Protein AF-A0A4Z2E4A6-F1 (afdb_monomer_lite)

Structure (mmCIF, N/CA/C/O backbone):
data_AF-A0A4Z2E4A6-F1
#
_entry.id   AF-A0A4Z2E4A6-F1
#
loop_
_atom_site.group_PDB
_atom_site.id
_atom_site.type_symbol
_atom_site.label_atom_id
_atom_site.label_alt_id
_atom_site.label_comp_id
_atom_site.label_asym_id
_atom_site.label_entity_id
_atom_site.label_seq_id
_atom_site.pdbx_PDB_ins_code
_atom_site.Cartn_x
_atom_site.Cartn_y
_atom_site.Cartn_z
_atom_site.occupancy
_atom_site.B_iso_or_equiv
_atom_site.auth_seq_id
_atom_site.auth_comp_id
_atom_site.auth_asym_id
_atom_site.auth_atom_id
_atom_site.pdbx_PDB_model_num
ATOM 1 N N . MET A 1 1 ? -4.484 9.549 -1.990 1.00 61.72 1 MET A N 1
ATOM 2 C CA . MET A 1 1 ? -3.130 10.139 -2.012 1.00 61.72 1 MET A CA 1
ATOM 3 C C . MET A 1 1 ? -2.192 9.136 -2.663 1.00 61.72 1 MET A C 1
ATOM 5 O O . MET A 1 1 ? -2.179 7.993 -2.228 1.00 61.72 1 MET A O 1
ATOM 9 N N . PHE A 1 2 ? -1.497 9.531 -3.733 1.00 68.06 2 PHE A N 1
ATOM 10 C CA . PHE A 1 2 ? -0.444 8.731 -4.370 1.00 68.06 2 PHE A CA 1
ATOM 11 C C . PHE A 1 2 ? 0.878 8.944 -3.624 1.00 68.06 2 PHE A C 1
ATOM 13 O O . PHE A 1 2 ? 1.166 10.067 -3.213 1.00 68.06 2 PHE A O 1
ATOM 20 N N . LEU A 1 3 ? 1.644 7.874 -3.412 1.00 71.12 3 LEU A N 1
ATOM 21 C CA . LEU A 1 3 ? 2.854 7.877 -2.586 1.00 71.12 3 LEU A CA 1
ATOM 22 C C . LEU A 1 3 ? 4.001 7.227 -3.353 1.00 71.12 3 LEU A C 1
ATOM 24 O O . LEU A 1 3 ? 4.352 6.080 -3.064 1.00 71.12 3 LEU A O 1
ATOM 28 N N . PRO A 1 4 ? 4.557 7.923 -4.356 1.00 77.56 4 PRO A N 1
ATOM 29 C CA . PRO A 1 4 ? 5.653 7.374 -5.133 1.00 77.56 4 PRO A CA 1
ATOM 30 C C . PRO A 1 4 ? 6.813 7.031 -4.201 1.00 77.56 4 PRO A C 1
ATOM 32 O O . PRO A 1 4 ? 7.080 7.731 -3.217 1.00 77.56 4 PRO A O 1
ATOM 35 N N . ARG A 1 5 ? 7.513 5.939 -4.503 1.00 80.81 5 ARG A N 1
ATOM 36 C CA . ARG A 1 5 ? 8.691 5.564 -3.725 1.00 80.81 5 ARG A CA 1
ATOM 37 C C . ARG A 1 5 ? 9.783 6.610 -3.907 1.00 80.81 5 ARG A C 1
ATOM 39 O O . ARG A 1 5 ? 10.253 6.836 -5.015 1.00 80.81 5 ARG A O 1
ATOM 46 N N . TYR A 1 6 ? 10.209 7.211 -2.796 1.00 77.69 6 TYR A N 1
ATOM 47 C CA . TYR A 1 6 ? 11.376 8.095 -2.774 1.00 77.69 6 TYR A CA 1
ATOM 48 C C . TYR A 1 6 ? 12.694 7.303 -2.729 1.00 77.69 6 TYR A C 1
ATOM 50 O O . TYR A 1 6 ? 13.684 7.700 -3.334 1.00 77.69 6 TYR A O 1
ATOM 58 N N . GLN A 1 7 ? 12.703 6.158 -2.038 1.00 84.25 7 GLN A N 1
ATOM 59 C CA . GLN A 1 7 ? 13.835 5.230 -1.975 1.00 84.25 7 GLN A CA 1
ATOM 60 C C . GLN A 1 7 ? 13.383 3.850 -2.451 1.00 84.25 7 GLN A C 1
ATOM 62 O O . GLN A 1 7 ? 12.339 3.362 -2.025 1.00 84.25 7 GLN A O 1
ATOM 67 N N . THR A 1 8 ? 14.177 3.195 -3.299 1.00 84.12 8 THR A N 1
ATOM 68 C CA . THR A 1 8 ? 13.849 1.869 -3.859 1.00 84.12 8 THR A CA 1
ATOM 69 C C . THR A 1 8 ? 13.783 0.766 -2.798 1.00 84.12 8 THR A C 1
ATOM 71 O O . THR A 1 8 ? 13.108 -0.240 -3.000 1.00 84.12 8 THR A O 1
ATOM 74 N N . SER A 1 9 ? 14.444 0.961 -1.656 1.00 85.88 9 SER A N 1
ATOM 75 C CA . SER A 1 9 ? 14.466 0.048 -0.508 1.00 85.88 9 SER A CA 1
ATOM 76 C C . SER A 1 9 ? 13.338 0.275 0.505 1.00 85.88 9 SER A C 1
ATOM 78 O O . SER A 1 9 ? 13.257 -0.465 1.484 1.00 85.88 9 SER A O 1
ATOM 80 N N . ALA A 1 10 ? 12.475 1.276 0.305 1.00 87.62 10 ALA A N 1
ATOM 81 C CA . ALA A 1 10 ? 11.410 1.624 1.240 1.00 87.62 10 ALA A CA 1
ATOM 82 C C . ALA A 1 10 ? 10.043 1.635 0.549 1.00 87.62 10 ALA A C 1
ATOM 84 O O . ALA A 1 10 ? 9.899 2.116 -0.574 1.00 87.62 10 ALA A O 1
ATOM 85 N N . LEU A 1 11 ? 9.022 1.134 1.243 1.00 86.88 11 LEU A N 1
ATOM 86 C CA . LEU A 1 11 ? 7.630 1.206 0.811 1.00 86.88 11 LEU A CA 1
ATOM 87 C C . LEU A 1 11 ? 6.802 1.851 1.919 1.00 86.88 11 LEU A C 1
ATOM 89 O O . LEU A 1 11 ? 6.805 1.371 3.052 1.00 86.88 11 LEU A O 1
ATOM 93 N N . THR A 1 12 ? 6.071 2.909 1.577 1.00 88.94 12 THR A N 1
ATOM 94 C CA . THR A 1 12 ? 5.173 3.595 2.510 1.00 88.94 12 THR A CA 1
ATOM 95 C C . THR A 1 12 ? 3.732 3.246 2.177 1.00 88.94 12 THR A C 1
ATOM 97 O O . THR A 1 12 ? 3.290 3.426 1.044 1.00 88.94 12 THR A O 1
ATOM 100 N N . ILE A 1 13 ? 2.992 2.763 3.172 1.00 86.06 13 ILE A N 1
ATOM 101 C CA . ILE A 1 13 ? 1.590 2.364 3.035 1.00 86.06 13 ILE A CA 1
ATOM 102 C C . ILE A 1 13 ? 0.762 3.213 3.993 1.00 86.06 13 ILE A C 1
ATOM 104 O O . ILE A 1 13 ? 1.123 3.365 5.157 1.00 86.06 13 ILE A O 1
ATOM 108 N N . TYR A 1 14 ? -0.354 3.749 3.502 1.00 88.19 14 TYR A N 1
ATOM 109 C CA . TYR A 1 14 ? -1.330 4.457 4.324 1.00 88.19 14 TYR A CA 1
ATOM 110 C C . TYR A 1 14 ? -2.611 3.646 4.339 1.00 88.19 14 TYR A C 1
ATOM 112 O O . TYR A 1 14 ? -3.167 3.318 3.290 1.00 88.19 14 TYR A O 1
ATOM 120 N N . LEU A 1 15 ? -3.070 3.334 5.542 1.00 88.06 15 LEU A N 1
ATOM 121 C CA . LEU A 1 15 ? -4.297 2.599 5.782 1.00 88.06 15 LEU A CA 1
ATOM 122 C C . LEU A 1 15 ? -5.228 3.505 6.574 1.00 88.06 15 LEU A C 1
ATOM 124 O O . LEU A 1 15 ? -4.828 4.088 7.581 1.00 88.06 15 LEU A O 1
ATOM 128 N N . GLN A 1 16 ? -6.464 3.640 6.100 1.00 89.56 16 GLN A N 1
ATOM 129 C CA . GLN A 1 16 ? -7.506 4.266 6.898 1.00 89.56 16 GLN A CA 1
ATOM 130 C C . GLN A 1 16 ? -7.766 3.377 8.114 1.00 89.56 16 GLN A C 1
ATOM 132 O O . GLN A 1 16 ? -7.900 2.163 7.964 1.00 89.56 16 GLN A O 1
ATOM 137 N N . ALA A 1 17 ? -7.819 3.981 9.302 1.00 89.12 17 ALA A N 1
ATOM 138 C CA . ALA A 1 17 ? -8.161 3.262 10.519 1.00 89.12 17 ALA A CA 1
ATOM 139 C C . ALA A 1 17 ? -9.520 2.562 10.353 1.00 89.12 17 ALA A C 1
ATOM 141 O O . ALA A 1 17 ? -10.451 3.117 9.768 1.00 89.12 17 ALA A O 1
ATOM 142 N N . PHE A 1 18 ? -9.612 1.333 10.846 1.00 87.88 18 PHE A N 1
ATOM 143 C CA . PHE A 1 18 ? -10.787 0.478 10.729 1.00 87.88 18 PHE A CA 1
ATOM 144 C C . PHE A 1 18 ? -11.029 -0.235 12.054 1.00 87.88 18 PHE A C 1
ATOM 146 O O . PHE A 1 18 ? -10.094 -0.472 12.804 1.00 87.88 18 PHE A O 1
ATOM 153 N N . GLN A 1 19 ? -12.264 -0.621 12.343 1.00 84.12 19 GLN A N 1
ATOM 154 C CA . GLN A 1 19 ? -12.557 -1.435 13.519 1.00 84.12 19 GLN A CA 1
ATOM 155 C C . GLN A 1 19 ? -12.898 -2.857 13.091 1.00 84.12 19 GLN A C 1
ATOM 157 O O . GLN A 1 19 ? -13.563 -3.077 12.076 1.00 84.12 19 GLN A O 1
ATOM 162 N N . LEU A 1 20 ? -12.411 -3.827 13.859 1.00 82.94 20 LEU A N 1
ATOM 163 C CA . LEU A 1 20 ? -12.841 -5.210 13.728 1.00 82.94 20 LEU A CA 1
ATOM 164 C C . LEU A 1 20 ? -14.167 -5.383 14.474 1.00 82.94 20 LEU A C 1
ATOM 166 O O . LEU A 1 20 ? -14.374 -4.794 15.530 1.00 82.94 20 LEU A O 1
ATOM 170 N N . VAL A 1 21 ? -15.061 -6.218 13.938 1.00 80.81 21 VAL A N 1
ATOM 171 C CA . VAL A 1 21 ? -16.340 -6.552 14.599 1.00 80.81 21 VAL A CA 1
ATOM 172 C C . VAL A 1 21 ? -16.097 -7.251 15.943 1.00 80.81 21 VAL A C 1
ATOM 174 O O . VAL A 1 21 ? -16.899 -7.139 16.865 1.00 80.81 21 VAL A O 1
ATOM 177 N N . VAL A 1 22 ? -14.983 -7.978 16.052 1.00 78.19 22 VAL A N 1
ATOM 178 C CA . VAL A 1 22 ? -14.560 -8.698 17.252 1.00 78.19 22 VAL A CA 1
ATOM 179 C C . VAL A 1 22 ? -13.081 -8.414 17.494 1.00 78.19 22 VAL A C 1
ATOM 181 O O . VAL A 1 22 ? -12.277 -8.516 16.569 1.00 78.19 22 VAL A O 1
ATOM 184 N N . GLY A 1 23 ? -12.728 -8.112 18.744 1.00 74.88 23 GLY A N 1
ATOM 185 C CA . GLY A 1 23 ? -11.365 -7.769 19.152 1.00 74.88 23 GLY A CA 1
ATOM 186 C C . GLY A 1 23 ? -11.121 -6.258 19.179 1.00 74.88 23 GLY A C 1
ATOM 187 O O . GLY A 1 23 ? -11.608 -5.521 18.330 1.00 74.88 23 GLY A O 1
ATOM 188 N N . GLN A 1 24 ? -10.382 -5.804 20.192 1.00 80.62 24 GLN A N 1
ATOM 189 C CA . GLN A 1 24 ? -10.055 -4.386 20.409 1.00 80.62 24 GLN A CA 1
ATOM 190 C C . GLN A 1 24 ? -8.646 -4.021 19.919 1.00 80.62 24 GLN A C 1
ATOM 192 O O . GLN A 1 24 ? -8.335 -2.845 19.743 1.00 80.62 24 GLN A O 1
ATOM 197 N N . GLU A 1 25 ? -7.808 -5.028 19.674 1.00 91.00 25 GLU A N 1
ATOM 198 C CA . GLU A 1 25 ?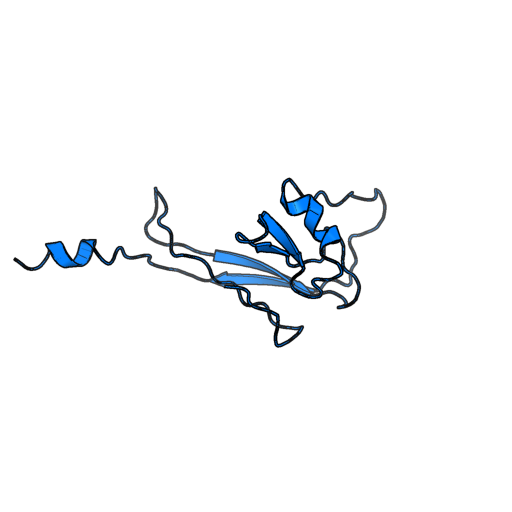 -6.416 -4.868 19.270 1.00 91.00 25 GLU A CA 1
ATOM 199 C C . GLU A 1 25 ? -6.209 -5.395 17.853 1.00 91.00 25 GLU A C 1
ATOM 201 O O . GLU A 1 25 ? -6.645 -6.496 17.504 1.00 91.00 25 GLU A O 1
ATOM 206 N N . VAL A 1 26 ? -5.510 -4.613 17.035 1.00 91.75 26 VAL A N 1
ATOM 207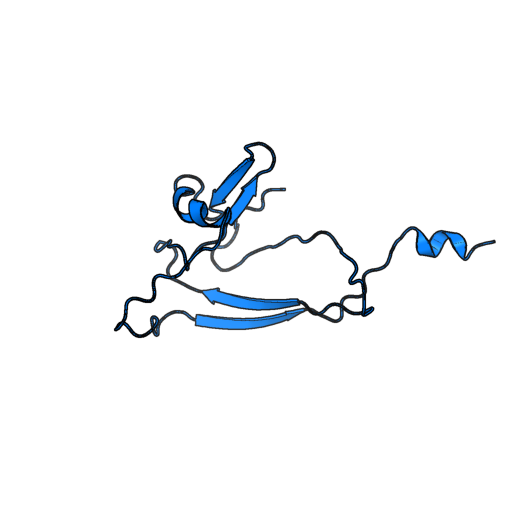 C CA . VAL A 1 26 ? -5.139 -4.986 15.672 1.00 91.75 26 VAL A CA 1
ATOM 208 C C . VAL A 1 26 ? -3.635 -5.219 15.593 1.00 91.75 26 VAL A C 1
ATOM 210 O O . VAL A 1 26 ? -2.836 -4.373 15.996 1.00 91.75 26 VAL A O 1
ATOM 213 N N . TYR A 1 27 ? -3.254 -6.355 15.011 1.00 93.25 27 TYR A N 1
ATOM 214 C CA . TYR A 1 27 ? -1.879 -6.672 14.636 1.00 93.25 27 TYR A CA 1
ATOM 215 C C . TYR A 1 27 ? -1.785 -6.772 13.115 1.00 93.25 27 TYR A C 1
ATOM 217 O O . TYR A 1 27 ? -2.542 -7.504 12.478 1.00 93.25 27 TYR A O 1
ATOM 225 N N . ILE A 1 28 ? -0.845 -6.047 12.518 1.00 92.62 28 ILE A N 1
ATOM 226 C CA . ILE A 1 28 ? -0.590 -6.063 11.077 1.00 92.62 28 ILE A CA 1
ATOM 227 C C . ILE A 1 28 ? 0.679 -6.874 10.837 1.00 92.62 28 ILE A C 1
ATOM 229 O O . ILE A 1 28 ? 1.779 -6.445 11.180 1.00 92.62 28 ILE A O 1
ATOM 233 N N . HIS A 1 29 ? 0.520 -8.046 10.228 1.00 94.75 29 HIS A N 1
ATOM 234 C CA . HIS A 1 29 ? 1.630 -8.894 9.808 1.00 94.75 29 HIS A CA 1
ATOM 235 C C . HIS A 1 29 ? 1.968 -8.607 8.344 1.00 94.75 29 HIS A C 1
ATOM 237 O O . HIS A 1 29 ? 1.158 -8.841 7.449 1.00 94.75 29 HIS A O 1
ATOM 243 N N . CYS A 1 30 ? 3.184 -8.133 8.094 1.00 91.62 30 CYS A N 1
ATOM 244 C CA . CYS A 1 30 ? 3.689 -7.832 6.762 1.00 91.62 30 CYS A CA 1
ATOM 245 C C . CYS A 1 30 ? 4.748 -8.858 6.361 1.00 91.62 30 CYS A C 1
ATOM 247 O O . CYS A 1 30 ? 5.736 -9.042 7.070 1.00 91.62 30 CYS A O 1
ATOM 249 N N . LYS A 1 31 ? 4.586 -9.482 5.190 1.00 91.25 31 LYS A N 1
ATOM 250 C CA . LYS A 1 31 ? 5.657 -10.232 4.524 1.00 91.25 31 LYS A CA 1
ATOM 251 C C . LYS A 1 31 ? 6.278 -9.347 3.449 1.00 91.25 31 LYS A C 1
ATOM 253 O O . LYS A 1 31 ? 5.680 -9.118 2.403 1.00 91.25 31 LYS A O 1
ATOM 258 N N . LEU A 1 32 ? 7.473 -8.848 3.724 1.00 88.8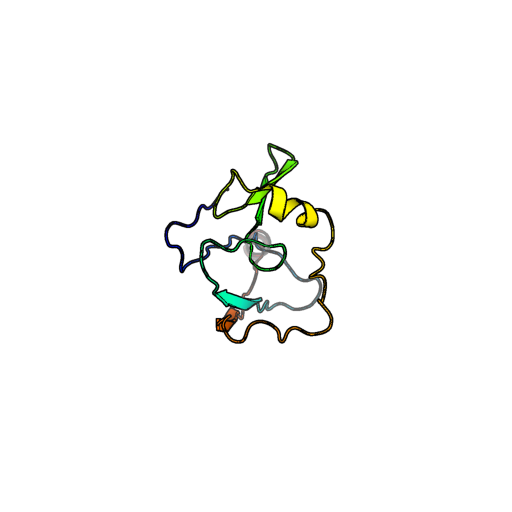8 32 LEU A N 1
ATOM 259 C CA . LEU A 1 32 ? 8.262 -8.033 2.813 1.00 88.88 32 LEU A CA 1
ATOM 260 C C . LEU A 1 32 ? 9.132 -8.945 1.953 1.00 88.88 32 LEU A C 1
ATOM 262 O O . LEU A 1 32 ? 9.705 -9.909 2.457 1.00 88.88 32 LEU A O 1
ATOM 266 N N . VAL A 1 33 ? 9.238 -8.637 0.665 1.00 86.94 33 VAL A N 1
ATOM 267 C CA . VAL A 1 33 ? 10.125 -9.328 -0.273 1.00 86.94 33 VAL A CA 1
ATOM 268 C C . VAL A 1 33 ? 10.926 -8.266 -1.010 1.00 86.94 33 VAL A C 1
ATOM 270 O O . VAL A 1 33 ? 10.352 -7.280 -1.461 1.00 86.94 33 VAL A O 1
ATOM 273 N N . ALA A 1 34 ? 12.237 -8.453 -1.120 1.00 85.88 34 ALA A N 1
ATOM 274 C CA . ALA A 1 34 ? 13.112 -7.627 -1.940 1.00 85.88 34 ALA A CA 1
ATOM 275 C C . ALA A 1 34 ? 13.531 -8.400 -3.194 1.00 85.88 34 ALA A C 1
ATOM 277 O O . ALA A 1 34 ? 13.780 -9.607 -3.143 1.00 85.88 34 ALA A O 1
ATOM 278 N N . TRP A 1 35 ? 13.605 -7.696 -4.321 1.00 84.00 35 TRP A N 1
ATOM 279 C CA . TRP A 1 35 ? 13.950 -8.259 -5.624 1.00 84.00 35 TRP A CA 1
ATOM 280 C C . TRP A 1 35 ? 14.727 -7.245 -6.472 1.00 84.00 35 TRP A C 1
ATOM 282 O O . TRP A 1 35 ? 14.903 -6.087 -6.093 1.00 84.00 35 TRP A O 1
ATOM 292 N N . GLU A 1 36 ? 15.207 -7.691 -7.632 1.00 81.00 36 GLU A N 1
ATOM 293 C CA . GLU A 1 36 ? 15.935 -6.842 -8.574 1.00 81.00 36 GLU A CA 1
ATOM 294 C C . GLU A 1 36 ? 15.018 -5.751 -9.182 1.00 81.00 36 GLU A C 1
ATOM 296 O O . GLU A 1 36 ? 14.023 -6.101 -9.820 1.00 81.00 36 GLU A O 1
ATOM 301 N N . PRO A 1 37 ? 15.359 -4.448 -9.087 1.00 73.12 37 PRO A N 1
ATOM 302 C CA . PRO A 1 37 ? 14.447 -3.334 -9.397 1.00 73.12 37 PRO A CA 1
ATOM 303 C C . PRO A 1 37 ? 13.866 -3.273 -10.815 1.00 73.12 37 PRO A C 1
ATOM 305 O O . PRO A 1 37 ? 12.957 -2.493 -11.054 1.00 73.12 37 PRO A O 1
ATOM 308 N N . LYS A 1 38 ? 14.405 -4.032 -11.776 1.00 75.06 38 LYS A N 1
ATOM 309 C CA . LYS A 1 38 ? 13.977 -3.999 -13.187 1.00 75.06 38 LYS A CA 1
ATOM 310 C C . LYS A 1 38 ? 13.102 -5.185 -13.595 1.00 75.06 38 LYS A C 1
ATOM 312 O O . LYS A 1 38 ? 12.675 -5.262 -14.743 1.00 75.06 38 LYS A O 1
ATOM 317 N N . LYS A 1 39 ? 12.864 -6.134 -12.687 1.00 78.06 39 LYS A N 1
ATOM 318 C CA . LYS A 1 39 ? 12.087 -7.348 -12.956 1.00 78.06 39 LYS A CA 1
ATOM 319 C C . LYS A 1 39 ? 10.714 -7.233 -12.310 1.00 78.06 39 LYS A C 1
ATOM 321 O O . LYS A 1 39 ? 10.510 -7.724 -11.202 1.00 78.06 39 LYS A O 1
ATOM 326 N N . PHE A 1 40 ? 9.797 -6.575 -13.014 1.00 81.50 40 PHE A N 1
ATOM 327 C CA . PHE A 1 40 ? 8.391 -6.519 -12.627 1.00 81.50 40 PHE A CA 1
ATOM 328 C C . PHE A 1 40 ? 7.632 -7.683 -13.248 1.00 81.50 40 PHE A C 1
ATOM 330 O O . PHE A 1 40 ? 7.710 -7.924 -14.452 1.00 81.50 40 PHE A O 1
ATOM 337 N N . ASP A 1 41 ? 6.895 -8.400 -12.416 1.00 83.19 41 ASP A N 1
ATOM 338 C CA . ASP A 1 41 ? 5.982 -9.453 -12.836 1.00 83.19 41 ASP A CA 1
ATOM 339 C C . ASP A 1 41 ? 4.780 -9.496 -11.883 1.00 83.19 41 ASP A C 1
ATOM 341 O O . ASP A 1 41 ? 4.710 -8.748 -10.901 1.00 83.19 41 ASP A O 1
ATOM 345 N N . ASP A 1 42 ? 3.830 -10.391 -12.148 1.00 83.44 42 ASP A N 1
ATOM 346 C CA . ASP A 1 42 ? 2.625 -10.552 -11.331 1.00 83.44 42 ASP A CA 1
ATOM 347 C C . ASP A 1 42 ? 2.917 -10.890 -9.852 1.00 83.44 42 ASP A C 1
ATOM 349 O O . ASP A 1 42 ? 2.016 -10.788 -9.019 1.00 83.44 42 ASP A O 1
ATOM 353 N N . THR A 1 43 ? 4.147 -11.262 -9.495 1.00 81.69 43 THR A N 1
ATOM 354 C CA . THR A 1 43 ? 4.602 -11.567 -8.127 1.00 81.69 43 THR A CA 1
ATOM 355 C C . THR A 1 43 ? 5.524 -10.499 -7.524 1.00 81.69 43 THR A C 1
ATOM 357 O O . THR A 1 43 ? 5.656 -10.435 -6.304 1.00 81.69 43 THR A O 1
ATOM 360 N N . LYS A 1 44 ? 6.118 -9.632 -8.351 1.00 87.50 44 LYS A N 1
ATOM 361 C CA . LYS A 1 44 ? 7.114 -8.612 -7.985 1.00 87.50 44 LYS A CA 1
ATOM 362 C C . LYS A 1 44 ? 6.640 -7.227 -8.417 1.00 87.50 44 LYS A C 1
ATOM 364 O O . LYS A 1 44 ? 7.136 -6.646 -9.382 1.00 87.50 44 LYS A O 1
ATOM 369 N N . LYS A 1 45 ? 5.630 -6.709 -7.720 1.00 90.25 45 LYS A N 1
ATOM 370 C CA . LYS A 1 45 ? 5.013 -5.411 -8.022 1.00 90.25 45 LYS A CA 1
ATOM 371 C C . LYS A 1 45 ? 4.393 -4.779 -6.783 1.00 90.25 45 LYS A C 1
ATOM 373 O O . LYS A 1 45 ? 3.942 -5.487 -5.885 1.00 90.25 45 LYS A O 1
ATOM 378 N N . ALA A 1 46 ? 4.309 -3.452 -6.775 1.00 91.25 46 ALA A N 1
ATOM 379 C CA . ALA A 1 46 ? 3.443 -2.708 -5.867 1.00 91.25 46 ALA A CA 1
ATOM 380 C C . ALA A 1 46 ? 2.478 -1.868 -6.702 1.00 91.25 46 ALA A C 1
ATOM 382 O O . ALA A 1 46 ? 2.906 -0.995 -7.452 1.00 91.25 46 ALA A O 1
ATOM 383 N N . CYS A 1 47 ? 1.187 -2.152 -6.585 1.00 92.12 47 CYS A N 1
ATOM 384 C CA . CYS A 1 47 ? 0.139 -1.479 -7.342 1.00 92.12 47 CYS A CA 1
ATOM 385 C C . CYS A 1 47 ? -0.739 -0.687 -6.378 1.00 92.12 47 CYS A C 1
ATOM 387 O O . CYS A 1 47 ? -1.011 -1.151 -5.269 1.00 92.12 47 CYS A O 1
ATOM 389 N N . HIS A 1 48 ? -1.215 0.477 -6.803 1.00 91.81 48 HIS A N 1
ATOM 390 C CA . HIS A 1 48 ? -2.233 1.220 -6.068 1.00 91.81 48 HIS A CA 1
ATOM 391 C C . HIS A 1 48 ? -3.426 1.505 -6.974 1.00 91.81 48 HIS A C 1
ATOM 393 O O . HIS A 1 48 ? -3.281 1.697 -8.181 1.00 91.81 48 HIS A O 1
ATOM 399 N N . TYR A 1 49 ? -4.618 1.518 -6.384 1.00 92.12 49 TYR A N 1
ATOM 400 C CA . TYR A 1 49 ? -5.836 1.823 -7.116 1.00 92.12 49 TYR A CA 1
ATOM 401 C C . TYR A 1 49 ? -6.061 3.333 -7.145 1.00 92.12 49 TYR A C 1
ATOM 403 O O . TYR A 1 49 ? -6.127 3.984 -6.094 1.00 92.12 49 TYR A O 1
ATOM 411 N N . ARG A 1 50 ? -6.189 3.900 -8.343 1.00 91.06 50 ARG A N 1
ATOM 412 C CA . ARG A 1 50 ? -6.551 5.302 -8.536 1.00 91.06 50 ARG A CA 1
ATOM 413 C C . ARG A 1 50 ? -8.039 5.434 -8.750 1.00 91.06 50 ARG A C 1
ATOM 415 O O . ARG A 1 50 ? -8.586 4.966 -9.743 1.00 91.06 50 ARG A O 1
ATOM 422 N N . LYS A 1 51 ? -8.691 6.120 -7.814 1.00 90.56 51 LYS A N 1
ATOM 423 C CA . LYS A 1 51 ? -10.137 6.343 -7.868 1.00 90.56 51 LYS A CA 1
ATOM 424 C C . LYS A 1 51 ? -10.525 7.273 -9.017 1.00 90.56 51 LYS A C 1
ATOM 426 O O . LYS A 1 51 ? -11.601 7.100 -9.570 1.00 90.56 51 LYS A O 1
ATOM 431 N N . GLU A 1 52 ? -9.656 8.215 -9.392 1.00 91.75 52 GLU A N 1
ATOM 432 C CA . GLU A 1 52 ? -9.939 9.217 -10.427 1.00 91.75 52 GLU A CA 1
ATOM 433 C C . GLU A 1 52 ? -9.996 8.599 -11.829 1.00 91.75 52 GLU A C 1
ATOM 435 O O . GLU A 1 52 ? -10.860 8.959 -12.620 1.00 91.75 52 GLU A O 1
ATOM 440 N N . SER A 1 53 ? -9.085 7.668 -12.131 1.00 91.69 53 SER A N 1
ATOM 441 C CA . SER A 1 53 ? -9.031 6.950 -13.414 1.00 91.69 53 SER A CA 1
ATOM 442 C C . SER A 1 53 ? -9.682 5.568 -13.371 1.00 91.69 53 SER A C 1
ATOM 444 O O . SER A 1 53 ? -9.724 4.896 -14.396 1.00 91.69 53 SER A O 1
ATOM 446 N N . GLN A 1 54 ? -10.162 5.142 -12.196 1.00 93.19 54 GLN A N 1
ATOM 447 C CA . GLN A 1 54 ? -10.719 3.809 -11.941 1.00 93.19 54 GLN A CA 1
ATOM 448 C C . GLN A 1 54 ? -9.798 2.681 -12.427 1.00 93.19 5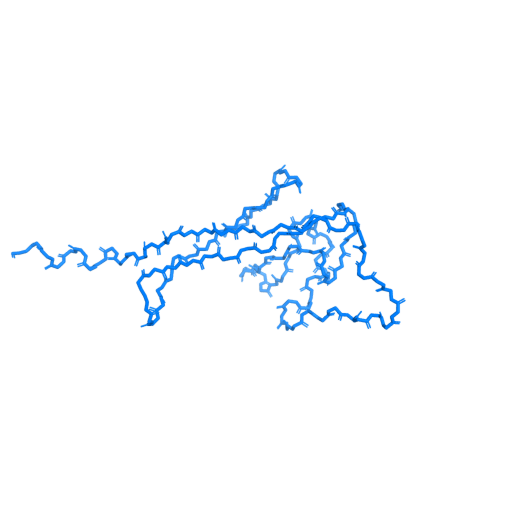4 GLN A C 1
ATOM 450 O O . GLN A 1 54 ? -10.235 1.728 -13.066 1.00 93.19 54 GLN A O 1
ATOM 455 N N . SER A 1 55 ? -8.499 2.818 -12.164 1.00 93.06 55 SER A N 1
ATOM 456 C CA . SER A 1 55 ? -7.484 1.914 -12.700 1.00 93.06 55 SER A CA 1
ATOM 457 C C . SER A 1 55 ? -6.386 1.618 -11.687 1.00 93.06 55 SER A C 1
ATOM 459 O O . SER A 1 55 ? -6.081 2.434 -10.811 1.00 93.06 55 SER A O 1
ATOM 461 N N . TRP A 1 56 ? -5.750 0.459 -11.839 1.00 94.50 56 TRP A N 1
ATOM 462 C CA . TRP A 1 56 ? -4.520 0.130 -11.128 1.00 94.50 56 TRP A CA 1
ATOM 463 C C . TRP A 1 56 ? -3.312 0.777 -11.798 1.00 94.50 56 TRP A C 1
ATOM 465 O O . TRP A 1 56 ? -3.171 0.728 -13.018 1.00 94.50 56 TRP A O 1
ATOM 475 N N . GLU A 1 57 ? -2.428 1.350 -10.988 1.00 93.50 57 GLU A N 1
ATOM 476 C CA . GLU A 1 57 ? -1.182 1.965 -11.439 1.00 93.50 57 GLU A CA 1
ATOM 477 C C . GLU A 1 57 ? 0.007 1.345 -10.693 1.00 93.50 57 GLU A C 1
ATOM 479 O O . GLU A 1 57 ? -0.059 1.084 -9.483 1.00 93.50 57 GLU A O 1
ATOM 484 N N . LEU A 1 58 ? 1.080 1.049 -11.433 1.00 91.88 58 LEU A N 1
ATOM 485 C CA . LEU A 1 58 ? 2.316 0.510 -10.874 1.00 91.88 58 LEU A CA 1
ATOM 486 C C . LEU A 1 58 ? 3.089 1.633 -10.177 1.00 91.88 58 LEU A C 1
ATOM 488 O O . LEU A 1 58 ? 3.432 2.638 -10.790 1.00 91.88 58 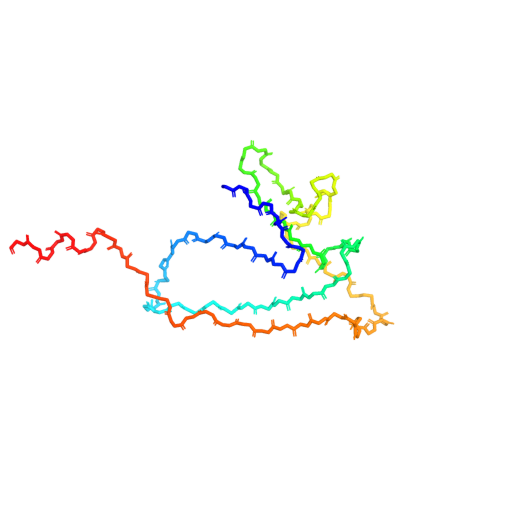LEU A O 1
ATOM 492 N N . LEU A 1 59 ? 3.413 1.423 -8.902 1.00 90.50 59 LEU A N 1
ATOM 493 C CA . LEU A 1 59 ? 4.055 2.427 -8.054 1.00 90.50 59 LEU A CA 1
ATOM 494 C C . LEU A 1 59 ? 5.480 2.789 -8.501 1.00 90.50 59 LEU A C 1
ATOM 496 O O . LEU A 1 59 ? 5.914 3.916 -8.287 1.00 90.50 59 LEU A O 1
ATOM 500 N N . ASP A 1 60 ? 6.217 1.819 -9.054 1.00 87.31 60 ASP A N 1
ATOM 501 C CA . ASP A 1 60 ? 7.615 1.998 -9.482 1.00 87.31 60 ASP A CA 1
ATOM 502 C C . ASP A 1 60 ? 7.751 2.678 -10.837 1.00 87.31 60 ASP A C 1
ATOM 504 O O . ASP A 1 60 ? 8.691 3.437 -11.058 1.00 87.31 60 ASP A O 1
ATOM 508 N N . ASP A 1 61 ? 6.833 2.366 -11.748 1.00 89.00 61 ASP A N 1
ATOM 509 C CA . ASP A 1 61 ? 6.848 2.863 -13.115 1.00 89.00 61 ASP A CA 1
ATOM 510 C C . ASP A 1 61 ? 5.420 2.866 -13.684 1.00 89.00 61 ASP A C 1
ATOM 512 O O . ASP A 1 61 ? 4.945 1.839 -14.186 1.00 89.00 61 ASP A O 1
ATOM 516 N N . PRO A 1 62 ? 4.725 4.017 -13.647 1.00 90.56 62 PRO A N 1
ATOM 517 C CA . PRO A 1 62 ? 3.375 4.147 -14.184 1.00 90.56 62 PRO A CA 1
ATOM 518 C C . PRO A 1 62 ? 3.236 3.710 -15.648 1.00 90.56 62 PRO A C 1
ATOM 520 O O . PRO A 1 62 ? 2.163 3.244 -16.042 1.00 90.56 62 PRO A O 1
ATOM 523 N N . SER A 1 63 ? 4.305 3.799 -16.453 1.00 90.94 63 SER A N 1
ATOM 524 C CA . SER A 1 63 ? 4.283 3.389 -17.864 1.00 90.94 63 SER A CA 1
ATOM 525 C C . SER A 1 63 ? 4.116 1.874 -18.043 1.00 90.94 63 SER A C 1
ATOM 527 O O . SER A 1 63 ? 3.626 1.421 -19.076 1.00 90.94 63 SER A O 1
ATOM 529 N N . MET A 1 64 ? 4.441 1.089 -17.010 1.00 91.50 64 MET A N 1
ATOM 530 C CA . MET A 1 64 ? 4.331 -0.371 -16.996 1.00 91.50 64 MET A CA 1
ATOM 531 C C . MET A 1 64 ? 3.142 -0.887 -16.174 1.00 91.50 64 MET A C 1
ATOM 533 O O . MET A 1 64 ? 3.103 -2.057 -15.790 1.00 91.50 64 MET A O 1
ATOM 537 N N . SER A 1 65 ? 2.118 -0.056 -15.958 1.00 93.06 65 SER A N 1
ATOM 538 C CA . SER A 1 65 ? 0.921 -0.414 -15.175 1.00 93.06 65 SER A CA 1
ATOM 539 C C . SER A 1 65 ? 0.143 -1.634 -15.694 1.00 93.06 65 SER A C 1
ATOM 541 O O . SER A 1 65 ? -0.654 -2.207 -14.954 1.00 93.06 65 SER A O 1
ATOM 543 N N . GLY A 1 66 ? 0.412 -2.110 -16.916 1.00 92.25 66 GLY A N 1
ATOM 544 C CA . GLY A 1 66 ? -0.153 -3.359 -17.442 1.00 92.25 66 GLY A CA 1
ATOM 545 C C . GLY A 1 66 ? 0.104 -4.589 -16.555 1.00 92.25 66 GLY A C 1
ATOM 546 O O . GLY A 1 66 ? -0.755 -5.469 -16.479 1.00 92.25 66 GLY A O 1
ATOM 547 N N . VAL A 1 67 ? 1.217 -4.621 -15.807 1.00 92.12 67 VAL A N 1
ATOM 548 C CA . VAL A 1 67 ? 1.532 -5.697 -14.838 1.00 92.12 67 VAL A CA 1
ATOM 549 C C . VAL A 1 67 ? 0.565 -5.731 -13.643 1.00 92.12 67 VAL A C 1
ATOM 551 O O . VAL A 1 67 ? 0.446 -6.731 -12.939 1.00 92.12 67 VAL A O 1
ATOM 554 N N . CYS A 1 68 ? -0.161 -4.638 -13.402 1.00 94.25 68 CYS A N 1
ATOM 555 C CA . CYS A 1 68 ? -1.164 -4.541 -12.347 1.00 94.25 68 CYS A CA 1
ATOM 556 C C . CYS A 1 68 ? -2.571 -4.950 -12.807 1.00 94.25 68 CYS A C 1
ATOM 558 O O . CYS A 1 68 ? -3.481 -4.979 -11.986 1.00 94.25 68 CYS A O 1
ATOM 560 N N . SER A 1 69 ? -2.774 -5.303 -14.081 1.00 92.12 69 SER A N 1
ATOM 561 C CA . SER A 1 69 ? -4.099 -5.671 -14.618 1.00 92.12 69 SER A CA 1
ATOM 562 C C . SER A 1 69 ? -4.756 -6.853 -13.894 1.00 92.12 69 SER A C 1
ATOM 564 O O . SER A 1 69 ? -5.978 -6.943 -13.816 1.00 92.12 69 SER A O 1
ATOM 566 N N . CYS A 1 70 ? -3.963 -7.746 -13.297 1.00 92.56 70 CYS A N 1
ATOM 567 C CA . CYS A 1 70 ? -4.490 -8.853 -12.505 1.00 92.56 70 CYS A CA 1
ATOM 568 C C . CYS A 1 70 ? -5.083 -8.430 -11.147 1.00 92.56 70 CYS A C 1
ATOM 570 O O . CYS A 1 70 ? -5.763 -9.247 -10.527 1.00 92.56 70 CYS A O 1
ATOM 572 N N . CYS A 1 71 ? -4.843 -7.199 -10.674 1.00 93.75 71 CYS A N 1
ATOM 573 C CA . CYS A 1 71 ? -5.277 -6.718 -9.357 1.00 93.75 71 CYS A CA 1
ATOM 574 C C . CYS A 1 71 ? -6.789 -6.460 -9.253 1.00 93.75 71 CYS A C 1
ATOM 576 O O . CYS A 1 71 ? -7.310 -6.447 -8.142 1.00 93.75 71 CYS A O 1
ATOM 578 N N . ASP A 1 72 ? -7.504 -6.336 -10.378 1.00 91.88 72 ASP A N 1
ATOM 579 C CA . ASP A 1 72 ? -8.979 -6.350 -10.398 1.00 91.88 72 ASP A CA 1
ATOM 580 C C . ASP A 1 72 ? -9.562 -7.734 -10.075 1.00 91.88 72 ASP A C 1
ATOM 582 O O . ASP A 1 72 ? -10.749 -7.884 -9.793 1.00 91.88 72 ASP A O 1
ATOM 586 N N . SER A 1 73 ? -8.722 -8.768 -10.113 1.00 89.44 73 SER A N 1
ATOM 587 C CA . SER A 1 73 ? -9.077 -10.131 -9.747 1.00 89.44 73 SER A CA 1
ATOM 588 C C . SER A 1 73 ? -7.993 -10.719 -8.837 1.00 89.44 73 SER A C 1
ATOM 590 O O . SER A 1 73 ? -7.477 -10.053 -7.942 1.00 89.44 73 SER A O 1
ATOM 592 N N . THR A 1 74 ? -7.640 -11.989 -9.021 1.00 85.81 74 THR A N 1
ATOM 593 C CA . THR A 1 74 ? -6.559 -12.628 -8.272 1.00 85.81 74 THR A CA 1
ATOM 594 C C . THR A 1 74 ? -5.336 -12.770 -9.164 1.00 85.81 74 THR A C 1
ATOM 596 O O . THR A 1 74 ? -5.349 -13.547 -10.121 1.00 85.81 74 THR A O 1
ATOM 599 N N . CYS A 1 75 ? -4.248 -12.087 -8.810 1.00 87.38 75 CYS A N 1
ATOM 600 C CA . CYS A 1 75 ? -2.945 -12.313 -9.428 1.00 87.38 75 CYS A CA 1
ATOM 601 C C . CYS A 1 75 ? -2.466 -13.734 -9.113 1.00 87.38 75 CYS A C 1
ATOM 603 O O . CYS A 1 75 ? -2.064 -14.044 -7.991 1.00 87.38 75 CYS A O 1
ATOM 605 N N . LYS A 1 76 ? -2.538 -14.622 -10.107 1.00 77.38 76 LYS A N 1
ATOM 606 C CA . LYS A 1 76 ? -2.033 -15.990 -9.992 1.00 77.38 76 LYS A CA 1
ATOM 607 C C . LYS A 1 76 ? -0.572 -16.001 -10.410 1.00 77.38 76 LYS A C 1
ATOM 609 O O . LYS A 1 76 ? -0.269 -15.793 -11.579 1.00 77.38 76 LYS A O 1
ATOM 614 N N . SER A 1 77 ? 0.322 -16.355 -9.492 1.00 65.44 77 SER A N 1
ATOM 615 C CA . SER A 1 77 ? 1.618 -16.878 -9.914 1.00 65.44 77 SER A CA 1
ATOM 616 C C . SER A 1 77 ? 1.350 -18.170 -10.681 1.00 65.44 77 SER A C 1
ATOM 618 O O . SER A 1 77 ? 0.842 -19.145 -10.117 1.00 65.44 77 SER A O 1
ATOM 620 N N . ARG A 1 78 ? 1.616 -18.200 -11.990 1.00 56.38 78 ARG A N 1
ATOM 621 C CA . ARG A 1 78 ? 1.655 -19.474 -12.706 1.00 56.38 78 ARG A CA 1
ATOM 622 C C . ARG A 1 78 ? 2.835 -20.236 -12.117 1.00 56.38 78 ARG A C 1
ATOM 624 O O . ARG A 1 78 ? 3.968 -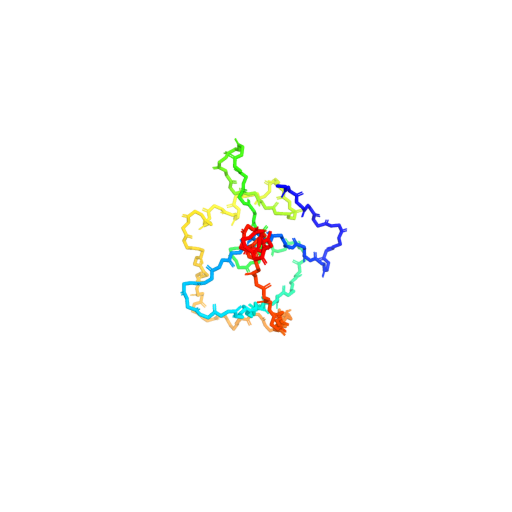19.982 -12.511 1.00 56.38 78 ARG A O 1
ATOM 631 N N . ASN A 1 79 ? 2.568 -21.163 -11.193 1.00 51.31 79 ASN A N 1
ATOM 632 C CA . ASN A 1 79 ? 3.549 -22.139 -10.730 1.00 51.31 79 ASN A CA 1
ATOM 633 C C . ASN A 1 79 ? 4.075 -22.862 -11.979 1.00 51.31 79 ASN A C 1
ATOM 635 O O . ASN A 1 79 ? 3.430 -23.781 -12.495 1.00 51.31 79 ASN A O 1
ATOM 639 N N . LYS A 1 80 ? 5.210 -22.424 -12.533 1.00 48.75 80 LYS A N 1
ATOM 640 C CA . LYS A 1 80 ? 5.928 -23.218 -13.523 1.00 48.75 80 LYS A CA 1
ATOM 641 C C . LYS A 1 80 ? 6.349 -24.471 -12.765 1.00 48.75 80 LYS A C 1
ATOM 643 O O . LYS A 1 80 ? 7.198 -24.404 -11.885 1.00 48.75 80 LYS A O 1
ATOM 648 N N . ARG A 1 81 ? 5.687 -25.599 -13.044 1.00 44.91 81 ARG A N 1
ATOM 649 C CA . ARG A 1 81 ? 6.103 -26.912 -12.538 1.00 44.91 81 ARG A CA 1
ATOM 650 C C . ARG A 1 81 ? 7.575 -27.089 -12.928 1.00 44.91 81 ARG A C 1
ATOM 652 O O . ARG A 1 81 ? 7.852 -27.247 -14.111 1.00 44.91 81 ARG A O 1
ATOM 659 N N . GLY A 1 82 ? 8.484 -26.998 -11.956 1.00 40.69 82 GLY A N 1
ATOM 660 C CA . GLY A 1 82 ? 9.903 -27.308 -12.150 1.00 40.69 82 GLY A CA 1
ATOM 661 C C . GLY A 1 82 ? 10.903 -26.148 -12.164 1.00 40.69 82 GLY A C 1
ATOM 662 O O . GLY A 1 82 ? 11.963 -26.320 -12.752 1.00 40.69 82 GLY A O 1
ATOM 663 N N . VAL A 1 83 ? 10.636 -25.002 -11.530 1.00 39.84 83 VAL A N 1
ATOM 664 C CA . VAL A 1 83 ? 11.720 -24.074 -11.155 1.00 39.84 83 VAL A CA 1
ATOM 665 C C . VAL A 1 83 ? 11.518 -23.696 -9.697 1.00 39.84 83 VAL A C 1
ATOM 667 O O . VAL A 1 83 ? 10.491 -23.119 -9.349 1.00 39.84 83 VAL A O 1
ATOM 670 N N . ASP A 1 84 ? 12.468 -24.111 -8.863 1.00 42.09 84 ASP A N 1
ATOM 671 C CA . ASP A 1 84 ? 12.604 -23.701 -7.469 1.00 42.09 84 ASP A CA 1
ATOM 672 C C . ASP A 1 84 ? 12.377 -22.188 -7.369 1.00 42.09 84 ASP A C 1
ATOM 674 O O . ASP A 1 84 ? 12.927 -21.429 -8.175 1.00 42.09 84 ASP A O 1
ATOM 678 N N . TRP A 1 85 ? 11.488 -21.753 -6.474 1.00 49.25 85 TRP A N 1
ATOM 679 C CA . TRP A 1 85 ? 11.180 -20.335 -6.343 1.00 49.25 85 TRP A CA 1
ATOM 680 C C . TRP A 1 85 ? 12.458 -19.607 -5.960 1.00 49.25 85 TRP A C 1
ATOM 682 O O . TRP A 1 85 ? 12.933 -19.766 -4.844 1.00 49.25 85 TRP A O 1
ATOM 692 N N . GLU A 1 86 ? 12.998 -18.871 -6.935 1.00 50.31 86 GLU A N 1
ATOM 693 C CA . GLU A 1 86 ? 14.233 -18.093 -6.900 1.00 50.31 86 GLU A CA 1
ATOM 694 C C . GLU A 1 86 ? 14.815 -17.939 -5.492 1.00 50.31 86 GLU A C 1
ATOM 696 O O . GLU A 1 86 ? 14.384 -17.097 -4.704 1.00 50.31 86 GLU A O 1
ATOM 701 N N . THR A 1 87 ? 15.876 -18.698 -5.228 1.00 52.06 87 THR A N 1
ATOM 702 C CA . THR A 1 87 ? 16.772 -18.625 -4.062 1.00 52.06 87 THR A CA 1
ATOM 703 C C . THR A 1 87 ? 17.386 -17.232 -3.808 1.00 52.06 87 THR A C 1
ATOM 705 O O . THR A 1 87 ? 18.233 -17.085 -2.935 1.00 52.06 87 THR A O 1
ATOM 708 N N . ASN A 1 88 ? 16.975 -16.201 -4.556 1.00 54.16 88 ASN A N 1
ATOM 709 C CA . ASN A 1 88 ? 17.527 -14.847 -4.557 1.00 54.16 88 ASN A CA 1
ATOM 710 C C . ASN A 1 88 ? 16.558 -13.774 -4.024 1.00 54.16 88 ASN A C 1
ATOM 712 O O . ASN A 1 88 ? 16.932 -12.604 -3.974 1.00 54.16 88 ASN A O 1
ATOM 716 N N . ALA A 1 89 ? 15.322 -14.123 -3.652 1.00 62.31 89 ALA A N 1
ATOM 717 C CA . ALA A 1 89 ? 14.383 -13.157 -3.082 1.00 62.31 89 ALA A CA 1
ATOM 718 C C . ALA A 1 89 ? 14.526 -13.115 -1.552 1.00 62.31 89 ALA A C 1
ATOM 720 O O . ALA A 1 89 ? 14.133 -14.047 -0.849 1.00 62.31 89 ALA A O 1
ATOM 721 N N . PHE A 1 90 ? 15.089 -12.029 -1.017 1.00 75.88 90 PHE A N 1
ATOM 722 C CA . PHE A 1 90 ? 15.163 -11.838 0.431 1.00 75.88 90 PHE A CA 1
ATOM 723 C C . PHE A 1 90 ? 13.759 -11.550 0.962 1.00 75.88 90 PHE A C 1
ATOM 725 O O . PHE A 1 90 ? 13.135 -10.573 0.550 1.00 75.88 90 PHE A O 1
ATOM 732 N N . SER A 1 91 ? 13.256 -12.393 1.865 1.00 83.81 91 SER A N 1
ATOM 733 C CA . SER A 1 91 ? 11.955 -12.185 2.502 1.00 83.81 91 SER A CA 1
ATOM 734 C C . SER A 1 91 ? 12.099 -11.931 3.996 1.00 83.81 91 SER A C 1
ATOM 736 O O . SER A 1 91 ? 12.886 -12.599 4.663 1.00 83.81 91 SER A O 1
ATOM 738 N N . HIS A 1 92 ? 11.312 -11.002 4.526 1.00 87.88 92 HIS A N 1
ATOM 739 C CA . HIS A 1 92 ? 11.305 -10.641 5.937 1.00 87.88 92 HIS A CA 1
ATOM 740 C C . HIS A 1 92 ? 9.869 -10.490 6.439 1.00 87.88 92 HIS A C 1
ATOM 742 O O . HIS A 1 92 ? 9.036 -9.888 5.765 1.00 87.88 92 HIS A O 1
ATOM 748 N N . HIS A 1 93 ? 9.576 -11.024 7.623 1.00 91.12 93 HIS A N 1
ATOM 749 C CA . HIS A 1 93 ? 8.285 -10.830 8.279 1.00 91.12 93 HIS A CA 1
ATOM 750 C C . HIS A 1 93 ? 8.416 -9.744 9.339 1.00 91.12 93 HIS A C 1
ATOM 752 O O . HIS A 1 93 ? 9.306 -9.813 10.180 1.00 91.12 93 HIS A O 1
ATOM 758 N N . SER A 1 94 ? 7.512 -8.773 9.306 1.00 92.62 94 SER A N 1
ATOM 759 C CA . SER A 1 94 ? 7.419 -7.706 10.299 1.00 92.62 94 SER A CA 1
ATOM 760 C C . SER A 1 94 ? 6.013 -7.669 10.885 1.00 92.62 94 SER A C 1
ATOM 762 O O . SER A 1 94 ? 5.045 -8.016 10.204 1.00 92.62 94 SER A O 1
ATOM 764 N N . VAL A 1 95 ? 5.905 -7.275 12.152 1.00 95.50 95 VAL A N 1
ATOM 765 C CA . VAL A 1 95 ? 4.637 -7.191 12.879 1.00 95.50 95 VAL A CA 1
ATOM 766 C C . VAL A 1 95 ? 4.507 -5.798 13.475 1.00 95.50 95 VAL A C 1
ATOM 768 O O . VAL A 1 95 ? 5.400 -5.340 14.185 1.00 95.50 95 VAL A O 1
ATOM 771 N N . LEU A 1 96 ? 3.388 -5.136 13.193 1.00 93.94 96 LEU A N 1
ATOM 772 C CA . LEU A 1 96 ? 3.001 -3.873 13.815 1.00 93.94 96 LEU A CA 1
ATOM 773 C C . LEU A 1 96 ? 1.824 -4.133 14.749 1.00 93.94 96 LEU A C 1
ATOM 775 O O . LEU A 1 96 ? 0.780 -4.604 14.302 1.00 93.94 96 LEU A O 1
ATOM 779 N N . GLY A 1 97 ? 1.979 -3.824 16.030 1.00 92.06 97 GLY A N 1
ATOM 780 C CA . GLY A 1 97 ? 0.902 -3.931 17.005 1.00 92.06 97 GLY A CA 1
ATOM 781 C C . GLY A 1 97 ? 1.408 -4.024 18.448 1.00 92.06 97 GLY A C 1
ATOM 782 O O . GLY A 1 97 ? 2.617 -4.146 18.660 1.00 92.06 97 GLY A O 1
ATOM 783 N N . PRO A 1 98 ? 0.491 -3.981 19.428 1.00 93.31 98 PRO A N 1
ATOM 784 C CA . PRO A 1 98 ? -0.956 -3.824 19.243 1.00 93.31 98 PRO A CA 1
ATOM 785 C C . PRO A 1 98 ? -1.337 -2.399 18.810 1.00 93.31 98 PRO A C 1
ATOM 787 O O . PRO A 1 98 ? -0.818 -1.416 19.335 1.00 93.31 98 PRO A O 1
ATOM 790 N N . LEU A 1 99 ? -2.245 -2.283 17.838 1.00 92.12 99 LEU A N 1
ATOM 791 C CA . LEU A 1 99 ? -2.891 -1.024 17.468 1.00 92.12 99 LEU A CA 1
ATOM 792 C C . LEU A 1 99 ? -4.288 -0.983 18.089 1.00 92.12 99 LEU A C 1
ATOM 794 O O . LEU A 1 99 ? -5.096 -1.878 17.844 1.00 92.12 99 LEU A O 1
ATOM 798 N N . ILE A 1 100 ? -4.572 0.067 18.856 1.00 90.06 100 ILE A N 1
ATOM 799 C CA . ILE A 1 100 ? -5.892 0.321 19.441 1.00 90.06 100 ILE A CA 1
ATOM 800 C C . ILE A 1 100 ? -6.562 1.409 18.605 1.00 90.06 100 ILE A C 1
ATOM 802 O O . ILE A 1 100 ? -6.049 2.525 18.505 1.00 90.06 100 ILE A O 1
ATOM 806 N N . ILE A 1 101 ? -7.687 1.076 17.973 1.00 88.69 101 ILE A N 1
ATOM 807 C CA . ILE A 1 101 ? -8.381 1.979 17.049 1.00 88.69 101 ILE A CA 1
ATOM 808 C C . ILE A 1 101 ? -9.587 2.582 17.761 1.00 88.69 101 ILE A C 1
ATOM 810 O O . ILE A 1 101 ? -10.627 1.944 17.915 1.00 88.69 101 ILE A O 1
ATOM 814 N N . VAL A 1 102 ? -9.419 3.825 18.202 1.00 86.06 102 VAL A N 1
ATOM 815 C CA . VAL A 1 102 ? -10.433 4.580 18.943 1.00 86.06 102 VAL A CA 1
ATOM 816 C C . VAL A 1 102 ? -11.379 5.311 17.994 1.00 86.06 102 VAL A C 1
ATOM 818 O O . VAL A 1 102 ? -10.953 5.842 16.966 1.00 86.06 102 VAL A O 1
ATOM 821 N N . ASP A 1 103 ? -12.665 5.340 18.343 1.00 81.56 103 ASP A N 1
ATOM 822 C CA . ASP A 1 103 ? -13.628 6.227 17.697 1.00 81.56 103 ASP A CA 1
ATOM 823 C C . ASP A 1 103 ? -13.588 7.587 18.412 1.00 81.56 103 ASP A C 1
ATOM 825 O O . ASP A 1 103 ? -13.972 7.663 19.581 1.00 81.56 103 ASP A O 1
ATOM 829 N N . PRO A 1 104 ? -13.151 8.670 17.747 1.00 76.31 104 PRO A N 1
ATOM 830 C CA . PRO A 1 104 ? -13.076 9.988 18.372 1.00 76.31 104 PRO A CA 1
ATOM 831 C C . PRO A 1 104 ? -14.446 10.530 18.813 1.00 76.31 104 PRO A C 1
ATOM 833 O O . PRO A 1 104 ? -14.505 11.456 19.618 1.00 76.31 104 PRO A O 1
ATOM 836 N N . SER A 1 105 ? -15.553 9.979 18.302 1.00 73.00 105 SER A N 1
ATOM 837 C CA . SER A 1 105 ? -16.910 10.358 18.706 1.00 73.00 105 SER A CA 1
ATOM 838 C C . SER A 1 105 ? -17.414 9.631 19.959 1.00 73.00 105 SER A C 1
ATOM 840 O O . SER A 1 105 ? -18.376 10.090 20.568 1.00 73.00 105 SER A O 1
ATOM 842 N N . ALA A 1 106 ? -16.757 8.550 20.392 1.00 61.97 106 ALA A N 1
ATOM 843 C CA . ALA A 1 106 ? -17.118 7.831 21.616 1.00 61.97 106 ALA A CA 1
ATOM 844 C C . ALA A 1 106 ? -16.640 8.551 22.894 1.00 61.97 106 ALA A C 1
ATOM 846 O O . ALA A 1 106 ? -17.259 8.415 23.949 1.00 61.97 106 ALA A O 1
ATOM 847 N N . ASP A 1 107 ? -15.590 9.370 22.795 1.00 59.16 107 ASP A N 1
ATOM 848 C CA . ASP A 1 107 ? -15.026 10.104 23.936 1.00 59.16 107 ASP A CA 1
ATOM 849 C C . ASP A 1 107 ? -15.823 11.370 24.306 1.00 59.16 107 ASP A C 1
ATOM 851 O O . ASP A 1 107 ? -15.704 11.874 25.423 1.00 59.16 107 ASP A O 1
ATOM 855 N N . SER A 1 108 ? -16.682 11.879 23.415 1.00 57.44 108 SER A N 1
ATOM 856 C CA . SER A 1 108 ? -17.470 13.099 23.657 1.00 57.44 108 SER A CA 1
ATOM 857 C C . SER A 1 108 ? -18.755 12.877 24.468 1.00 57.44 108 SER A C 1
ATOM 859 O O . SER A 1 108 ? -19.392 13.848 24.869 1.00 57.44 108 SER A O 1
ATOM 861 N N . VAL A 1 109 ? -19.128 11.623 24.752 1.00 56.69 109 VAL A N 1
ATOM 862 C CA . VAL A 1 109 ? -20.351 11.271 25.506 1.00 56.69 109 VAL A CA 1
ATOM 863 C C . VAL A 1 109 ? -20.084 11.099 27.013 1.00 56.69 109 VAL A C 1
ATOM 865 O O . VAL A 1 109 ? -21.017 11.046 27.807 1.00 56.69 109 VAL A O 1
ATOM 868 N N . SER A 1 110 ? -18.817 11.091 27.439 1.00 55.16 110 SER A N 1
ATOM 869 C CA . SER A 1 110 ? -18.420 10.861 28.842 1.00 55.16 110 SER A CA 1
ATOM 870 C C . SER A 1 110 ? -18.261 12.145 29.675 1.00 55.16 110 SER A C 1
ATOM 872 O O . SER A 1 110 ? -17.794 12.086 30.810 1.00 55.16 110 SER A O 1
ATOM 874 N N . GLY A 1 111 ? -18.605 13.307 29.110 1.00 54.50 111 GLY A N 1
ATOM 875 C CA . GLY A 1 111 ? -18.451 14.622 29.737 1.00 54.50 111 GLY A CA 1
ATOM 876 C C . GLY A 1 111 ? -19.769 15.383 29.864 1.00 54.50 111 GLY A C 1
ATOM 877 O O . GLY A 1 111 ? -19.909 16.442 29.255 1.00 54.50 111 GLY A O 1
ATOM 878 N N . VAL A 1 112 ? -20.719 14.846 30.635 1.00 41.09 112 VAL A N 1
ATOM 879 C CA . VAL A 1 112 ? -21.859 15.578 31.223 1.00 41.09 112 VAL A CA 1
ATOM 880 C C . VAL A 1 112 ? -22.015 15.142 32.671 1.00 41.09 112 VAL A C 1
ATOM 882 O O . VAL A 1 112 ? -22.003 13.914 32.906 1.00 41.09 112 VAL A O 1
#

InterPro domains:
  IPR001507 Zona pellucida domain [PS51034] (1-54)
  IPR042235 Zona pellucida, ZP-C domain [G3DSA:2.60.40.4100] (1-81)

Secondary structure (DSSP, 8-state):
-----SSTT-----------SS-SEEEEEEEEEE--TT--BTTB--EEEETTTTEEEESS-GGGGGGGGGGGS-------TT----TT-EEEEEEEEEEE---TTTGGGS--

pLDDT: mean 80.62, std 14.92, range [39.84, 95.5]

Radius of gyration: 18.56 Å; chains: 1; bounding box: 39×43×49 Å

Sequence (112 aa):
MFLPRYQTSALTIYLQAFQLVVGQEVYIHCKLVAWEPKKFDDTKKACHYRKESQSWELLDDPSMSGVCSCCDSTCKSRNKRGVDWETNAFSHHSVLGPLIIVDPSADSVSGV

Foldseek 3Di:
DQDADPDPPDDDDDDDFDDDPDDQWDKDKDKDKDDDLVDQALVRFDWDQDPVVRAIATRHDRVVSVRVPCVVDDSDDPPPPDDDPDPPIDIDMDMDDRDGRDDPVVVVVVPD

Organism: NCBI:txid230148